Protein AF-A0A0D2NF39-F1 (afdb_monomer_lite)

Radius of gyration: 40.4 Å; chains: 1; bounding box: 81×33×110 Å

Structure (mmCIF, N/CA/C/O backbone):
data_AF-A0A0D2NF39-F1
#
_entry.id   AF-A0A0D2NF39-F1
#
loop_
_atom_site.group_PDB
_atom_site.id
_atom_site.type_symbol
_atom_site.label_atom_id
_atom_site.label_alt_id
_atom_site.label_comp_id
_atom_site.label_asym_id
_atom_site.label_entity_id
_atom_site.label_seq_id
_atom_site.pdbx_PDB_ins_code
_atom_site.Cartn_x
_atom_site.Cartn_y
_atom_site.Cartn_z
_atom_site.occupancy
_atom_sit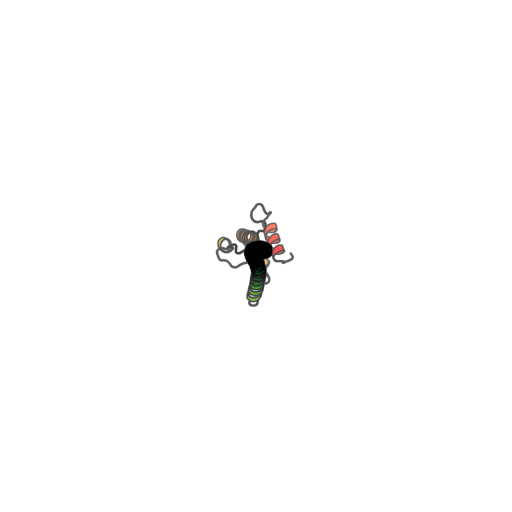e.B_iso_or_equiv
_atom_site.auth_seq_id
_atom_site.auth_comp_id
_atom_site.auth_asym_id
_atom_site.auth_atom_id
_atom_site.pdbx_PDB_model_num
ATOM 1 N N . MET A 1 1 ? -43.625 7.678 72.853 1.00 63.09 1 MET A N 1
ATOM 2 C CA . MET A 1 1 ? -44.503 6.840 72.005 1.00 63.09 1 MET A CA 1
ATOM 3 C C . MET A 1 1 ? -44.938 7.497 70.690 1.00 63.09 1 MET A C 1
ATOM 5 O O . MET A 1 1 ? -44.385 7.116 69.672 1.00 63.09 1 MET A O 1
ATOM 9 N N . ARG A 1 2 ? -45.875 8.466 70.626 1.00 69.75 2 ARG A N 1
ATOM 10 C CA . ARG A 1 2 ? -46.359 8.994 69.317 1.00 69.75 2 ARG A CA 1
ATOM 11 C C . ARG A 1 2 ? -45.278 9.715 68.489 1.00 69.75 2 ARG A C 1
ATOM 13 O O . ARG A 1 2 ? -45.252 9.547 67.277 1.00 69.75 2 ARG A O 1
ATOM 20 N N . ASN A 1 3 ? -44.383 10.458 69.144 1.00 75.44 3 ASN A N 1
ATOM 21 C CA . ASN A 1 3 ? -43.277 11.159 68.477 1.00 75.44 3 ASN A CA 1
ATOM 22 C C . ASN A 1 3 ? -42.174 10.199 67.998 1.00 75.44 3 ASN A C 1
ATOM 24 O O . ASN A 1 3 ? -41.667 10.373 66.899 1.00 75.44 3 ASN A O 1
ATOM 28 N N . GLU A 1 4 ? -41.872 9.146 68.765 1.00 74.62 4 GLU A N 1
ATOM 29 C CA . GLU A 1 4 ? -40.905 8.100 68.374 1.00 74.62 4 GLU A CA 1
ATOM 30 C C . GLU A 1 4 ? -41.401 7.280 67.174 1.00 74.62 4 GLU A C 1
ATOM 32 O O . GLU A 1 4 ? -40.623 6.890 66.311 1.00 74.62 4 GLU A O 1
ATOM 37 N N . LEU A 1 5 ? -42.716 7.047 67.078 1.00 77.25 5 LEU A N 1
ATOM 38 C CA . LEU A 1 5 ? -43.312 6.376 65.919 1.00 77.25 5 LEU A CA 1
ATOM 39 C C . LEU A 1 5 ? -43.286 7.251 64.653 1.00 77.25 5 LEU A C 1
ATOM 41 O O . LEU A 1 5 ? -43.307 6.723 63.542 1.00 77.25 5 LEU A O 1
ATOM 45 N N . GLY A 1 6 ? -43.277 8.578 64.828 1.00 82.00 6 GLY A N 1
ATOM 46 C CA . GLY A 1 6 ? -43.102 9.554 63.753 1.00 82.00 6 GLY A CA 1
ATOM 47 C C . GLY A 1 6 ? -41.663 9.573 63.247 1.00 82.00 6 GLY A C 1
ATOM 48 O O . GLY A 1 6 ? -41.444 9.330 62.065 1.00 82.00 6 GLY A O 1
ATOM 49 N N . SER A 1 7 ? -40.689 9.728 64.151 1.00 81.19 7 SER A N 1
ATOM 50 C CA . SER A 1 7 ? -39.265 9.734 63.787 1.00 81.19 7 SER A CA 1
ATOM 51 C C . SER A 1 7 ? -38.822 8.421 63.141 1.00 81.19 7 SER A C 1
ATOM 53 O O . SER A 1 7 ? -38.102 8.440 62.151 1.00 81.19 7 SER A O 1
ATOM 55 N N . PHE A 1 8 ? -39.322 7.279 63.626 1.00 84.88 8 PHE A N 1
ATOM 56 C CA . PHE A 1 8 ? -39.038 5.979 63.014 1.00 84.88 8 PHE A CA 1
ATOM 57 C C . PHE A 1 8 ? -39.595 5.864 61.586 1.00 84.88 8 PHE A C 1
ATOM 59 O O . PHE A 1 8 ? -38.966 5.269 60.713 1.00 84.88 8 PHE A O 1
ATOM 66 N N . LYS A 1 9 ? -40.776 6.435 61.315 1.00 83.81 9 LYS A N 1
ATOM 67 C CA . LYS A 1 9 ? -41.317 6.485 59.950 1.00 83.81 9 LYS A CA 1
ATOM 68 C C . LYS A 1 9 ? -40.456 7.358 59.047 1.00 83.81 9 LYS A C 1
ATOM 70 O O . LYS A 1 9 ? -40.181 6.929 57.930 1.00 83.81 9 LYS A O 1
ATOM 75 N N . ASP A 1 10 ? -40.034 8.522 59.522 1.00 88.56 10 ASP A N 1
ATOM 76 C CA . ASP A 1 10 ? -39.208 9.445 58.742 1.00 88.56 10 ASP A CA 1
ATOM 77 C C . ASP A 1 10 ? -37.834 8.830 58.424 1.00 88.56 10 ASP A C 1
ATOM 79 O O . ASP A 1 10 ? -37.407 8.851 57.270 1.00 88.56 10 ASP A O 1
ATOM 83 N N . GLU A 1 11 ? -37.201 8.153 59.389 1.00 86.31 11 GLU A N 1
ATOM 84 C CA . GLU A 1 11 ? -35.973 7.373 59.162 1.00 86.31 11 GLU A CA 1
ATOM 85 C C . GLU A 1 11 ? -36.181 6.252 58.135 1.00 86.31 11 GLU A C 1
ATOM 87 O O . GLU A 1 11 ? -35.355 6.052 57.244 1.00 86.31 11 GLU A O 1
ATOM 92 N N . MET A 1 12 ? -37.309 5.539 58.201 1.00 87.50 12 MET A N 1
ATOM 93 C CA . MET A 1 12 ? -37.609 4.460 57.257 1.00 87.50 12 MET A CA 1
ATOM 94 C C . MET A 1 12 ? -37.881 4.980 55.833 1.00 87.50 12 MET A C 1
ATOM 96 O O . MET A 1 12 ? -37.670 4.254 54.857 1.00 87.50 12 MET A O 1
ATOM 100 N N . TRP A 1 13 ? -38.359 6.221 55.700 1.00 89.81 13 TRP A N 1
ATOM 101 C CA . TRP A 1 13 ? -38.502 6.906 54.414 1.00 89.81 13 TRP A CA 1
ATOM 102 C C . TRP A 1 13 ? -37.159 7.395 53.878 1.00 89.81 13 TRP A C 1
ATOM 104 O O . TRP A 1 13 ? -36.868 7.114 52.717 1.00 89.81 13 TRP A O 1
ATOM 114 N N . SER A 1 14 ? -36.321 8.015 54.716 1.00 88.56 14 SER A N 1
ATOM 115 C CA . SER A 1 14 ? -34.949 8.396 54.345 1.00 88.56 14 SER A CA 1
ATOM 116 C C . SER A 1 14 ? -34.168 7.186 53.845 1.00 88.56 14 SER A C 1
ATOM 118 O O . SER A 1 14 ? -33.628 7.207 52.748 1.00 88.56 14 SER A O 1
ATOM 120 N N . PHE A 1 15 ? -34.214 6.075 54.585 1.00 90.06 15 PHE A N 1
ATOM 121 C CA . PHE A 1 15 ? -33.517 4.851 54.204 1.00 90.06 15 PHE A CA 1
ATOM 122 C C . PHE A 1 15 ? -33.987 4.291 52.853 1.00 90.06 15 PHE A C 1
ATOM 124 O O . PHE A 1 15 ? -33.198 3.734 52.091 1.00 90.06 15 PHE A O 1
ATOM 131 N N . LYS A 1 16 ? -35.281 4.419 52.533 1.00 88.75 16 LYS A N 1
ATOM 132 C CA . LYS A 1 16 ? -35.810 4.014 51.224 1.00 88.75 16 LYS A CA 1
ATOM 133 C C . LYS A 1 16 ? -35.311 4.906 50.096 1.00 88.75 16 LYS A C 1
ATOM 135 O O . LYS A 1 16 ? -35.057 4.377 49.014 1.00 88.75 16 LYS A O 1
ATOM 140 N N . ASP A 1 17 ? -35.213 6.208 50.337 1.00 91.50 17 ASP A N 1
ATOM 141 C CA . ASP A 1 17 ? -34.694 7.156 49.354 1.00 91.50 17 ASP A CA 1
ATOM 142 C C . ASP A 1 17 ? -33.195 6.932 49.126 1.00 91.50 17 ASP A C 1
ATOM 144 O O . ASP A 1 17 ? -32.772 6.813 47.979 1.00 91.50 17 ASP A O 1
ATOM 148 N N . ASP A 1 18 ? -32.429 6.688 50.191 1.00 89.88 18 ASP A N 1
ATOM 149 C CA . ASP A 1 18 ? -31.009 6.318 50.115 1.00 89.88 18 ASP A CA 1
ATOM 150 C C . ASP A 1 18 ? -30.801 4.988 49.369 1.00 89.88 18 ASP A C 1
ATOM 152 O O . ASP A 1 18 ? -29.905 4.834 48.540 1.00 89.88 18 ASP A O 1
ATOM 156 N N . MET A 1 19 ? -31.672 4.001 49.595 1.00 89.31 19 MET A N 1
ATOM 157 C CA . MET A 1 19 ? -31.662 2.747 48.830 1.00 89.31 19 MET A CA 1
ATOM 158 C C . MET A 1 19 ? -32.009 2.946 47.352 1.00 89.31 19 MET A C 1
ATOM 160 O O . MET A 1 19 ? -31.650 2.111 46.515 1.00 89.31 19 MET A O 1
ATOM 164 N N . ARG A 1 20 ? -32.760 3.998 47.020 1.00 90.69 20 ARG A N 1
ATOM 165 C CA . ARG A 1 20 ? -33.140 4.316 45.645 1.00 90.69 20 ARG A CA 1
ATOM 166 C C . ARG A 1 20 ? -32.011 5.044 44.929 1.00 90.69 20 ARG A C 1
ATOM 168 O O . ARG A 1 20 ? -31.641 4.593 43.849 1.00 90.69 20 ARG A O 1
ATOM 175 N N . SER A 1 21 ? -31.425 6.062 45.557 1.00 89.94 21 SER A N 1
ATOM 176 C CA . SER A 1 21 ? -30.249 6.761 45.030 1.00 89.94 21 SER A CA 1
ATOM 177 C C . SER A 1 21 ? -29.094 5.788 44.808 1.00 89.94 21 SER A C 1
ATOM 179 O O . SER A 1 21 ? -28.554 5.728 43.710 1.00 89.94 21 SER A O 1
ATOM 181 N N . PHE A 1 22 ? -28.831 4.892 45.765 1.00 91.06 22 PHE A N 1
ATOM 182 C CA . PHE A 1 22 ? -27.804 3.863 45.612 1.00 91.06 22 PHE A CA 1
ATOM 183 C C . PHE A 1 22 ? -28.044 2.948 44.400 1.00 91.06 22 PHE A C 1
ATOM 185 O O . PHE A 1 22 ? -27.104 2.558 43.707 1.00 91.06 22 PHE A O 1
ATOM 192 N N . LYS A 1 23 ? -29.300 2.582 44.110 1.00 89.38 23 LYS A N 1
ATOM 193 C CA . LYS A 1 23 ? -29.620 1.772 42.921 1.00 89.38 23 LYS A CA 1
ATOM 194 C C . LYS A 1 23 ? -29.401 2.539 41.627 1.00 89.38 23 LYS A C 1
ATOM 196 O O . LYS A 1 23 ? -28.951 1.927 40.657 1.00 89.38 23 LYS A O 1
ATOM 201 N N . ASP A 1 24 ? -29.745 3.819 41.610 1.00 92.00 24 ASP A N 1
ATOM 202 C CA . ASP A 1 24 ? -29.563 4.674 40.442 1.00 92.00 24 ASP A CA 1
ATOM 203 C C . ASP A 1 24 ? -28.066 4.907 40.180 1.00 92.00 24 ASP A C 1
ATOM 205 O O . ASP A 1 24 ? -27.611 4.687 39.056 1.00 92.00 24 ASP A O 1
ATOM 209 N N . ASP A 1 25 ? -27.272 5.160 41.223 1.00 90.31 25 ASP A N 1
ATOM 210 C CA . ASP A 1 25 ? -25.809 5.257 41.142 1.00 90.31 25 ASP A CA 1
ATOM 211 C C . ASP A 1 25 ? -25.188 3.954 40.624 1.00 90.31 25 ASP A C 1
ATOM 213 O O . ASP A 1 25 ? -24.359 3.947 39.712 1.00 90.31 25 ASP A O 1
ATOM 217 N N . MET A 1 26 ? -25.642 2.808 41.141 1.00 88.50 26 MET A N 1
ATOM 218 C CA . MET A 1 26 ? -25.151 1.502 40.701 1.00 88.50 26 MET A CA 1
ATOM 219 C C . MET A 1 26 ? -25.553 1.177 39.255 1.00 88.50 26 MET A C 1
ATOM 221 O O . MET A 1 26 ? -24.909 0.352 38.599 1.00 88.50 26 MET A O 1
ATOM 225 N N . ARG A 1 27 ? -26.625 1.794 38.746 1.00 90.81 27 ARG A N 1
ATOM 226 C CA . ARG A 1 27 ? -27.036 1.687 37.344 1.00 90.81 27 ARG A CA 1
ATOM 227 C C . ARG A 1 27 ? -26.162 2.571 36.458 1.00 90.81 27 ARG A C 1
ATOM 229 O O . ARG A 1 27 ? -25.630 2.049 35.483 1.00 90.81 27 ARG A O 1
ATOM 236 N N . SER A 1 28 ? -25.927 3.822 36.857 1.00 90.38 28 SER A N 1
ATOM 237 C CA . SER A 1 28 ? -25.003 4.739 36.174 1.00 90.38 28 SER A CA 1
ATOM 238 C C . SER A 1 28 ? -23.611 4.125 36.044 1.00 90.38 28 SER A C 1
ATOM 240 O O . SER A 1 28 ? -23.064 4.038 34.949 1.00 90.38 28 SER A O 1
ATOM 242 N N . PHE A 1 29 ? -23.089 3.559 37.135 1.00 91.00 29 PHE A N 1
ATOM 243 C CA . PHE A 1 29 ? -21.791 2.887 37.135 1.00 91.00 29 PHE A CA 1
ATOM 244 C C . PHE A 1 29 ? -21.726 1.708 36.148 1.00 91.00 29 PHE A C 1
ATOM 246 O O . PHE A 1 29 ? -20.717 1.495 35.476 1.00 91.00 29 PHE A O 1
ATOM 253 N N . LYS A 1 30 ? -22.804 0.922 36.024 1.00 89.12 30 LYS A N 1
ATOM 254 C CA . LYS A 1 30 ? -22.858 -0.179 35.046 1.00 89.12 30 LYS A CA 1
ATOM 255 C C . LYS A 1 30 ? -22.866 0.323 33.610 1.00 89.12 30 LYS A C 1
ATOM 257 O O . LYS A 1 30 ? -22.277 -0.337 32.752 1.00 89.12 30 LYS A O 1
ATOM 262 N N . ASP A 1 31 ? -23.551 1.429 33.349 1.00 91.62 31 ASP A N 1
ATOM 263 C CA . ASP A 1 31 ? -23.616 2.012 32.015 1.00 91.62 31 ASP A CA 1
ATOM 264 C C . ASP A 1 31 ? -22.265 2.636 31.627 1.00 91.62 31 ASP A C 1
ATOM 266 O O . ASP A 1 31 ? -21.772 2.365 30.532 1.00 91.62 31 ASP A O 1
ATOM 270 N N . GLU A 1 32 ? -21.577 3.310 32.554 1.00 89.19 32 GLU A N 1
ATOM 271 C CA . GLU A 1 32 ? -20.192 3.771 32.365 1.00 89.19 32 GLU A CA 1
ATOM 272 C C . GLU A 1 32 ? -19.224 2.610 32.100 1.00 89.19 32 GLU A C 1
ATOM 274 O O . GLU A 1 32 ? -18.449 2.644 31.143 1.00 89.19 32 GLU A O 1
ATOM 279 N N . MET A 1 33 ? -19.304 1.524 32.882 1.00 84.69 33 MET A N 1
ATOM 280 C CA . MET A 1 33 ? -18.484 0.332 32.632 1.00 84.69 33 MET A CA 1
ATOM 281 C C . MET A 1 33 ? -18.772 -0.317 31.272 1.00 84.69 33 MET A C 1
ATOM 283 O O . MET A 1 33 ? -17.884 -0.963 30.708 1.00 84.69 33 MET A O 1
ATOM 287 N N . ARG A 1 34 ? -20.002 -0.203 30.751 1.00 89.62 34 ARG A N 1
ATOM 288 C CA . ARG A 1 34 ? -20.345 -0.695 29.410 1.00 89.62 34 ARG A CA 1
ATOM 289 C C . ARG A 1 34 ? -19.693 0.180 28.341 1.00 89.62 34 ARG A C 1
ATOM 291 O O . ARG A 1 34 ? -18.995 -0.374 27.496 1.00 89.62 34 ARG A O 1
ATOM 298 N N . SER A 1 35 ? -19.832 1.502 28.448 1.00 88.62 35 SER A N 1
ATOM 299 C CA . SER A 1 35 ? -19.191 2.466 27.539 1.00 88.62 35 SER A CA 1
ATOM 300 C C . SER A 1 35 ? -17.677 2.258 27.483 1.00 88.62 35 SER A C 1
ATOM 302 O O . SER A 1 35 ? -17.096 2.126 26.410 1.00 88.62 35 SER A O 1
ATOM 304 N N . PHE A 1 36 ? -17.037 2.096 28.644 1.00 89.12 36 PHE A N 1
ATOM 305 C CA . PHE A 1 36 ? -15.597 1.855 28.722 1.00 89.12 36 PHE A CA 1
ATOM 306 C C . PHE A 1 36 ? -15.163 0.559 28.015 1.00 89.12 36 PHE A C 1
ATOM 308 O O . PHE A 1 36 ? -14.110 0.503 27.380 1.00 89.12 36 PHE A O 1
ATOM 315 N N . LYS A 1 37 ? -15.970 -0.509 28.098 1.00 86.50 37 LYS A N 1
ATOM 316 C CA . LYS A 1 37 ? -15.689 -1.759 27.372 1.00 86.50 37 LYS A CA 1
ATOM 317 C C . LYS A 1 37 ? -15.822 -1.596 25.861 1.00 86.50 37 LYS A C 1
ATOM 319 O O . LYS A 1 37 ? -15.053 -2.222 25.135 1.00 86.50 37 LYS A O 1
ATOM 324 N N . GLU A 1 38 ? -16.789 -0.809 25.404 1.00 90.00 38 GLU A N 1
ATOM 325 C CA . GLU A 1 38 ? -16.996 -0.529 23.981 1.00 90.00 38 GLU A CA 1
ATOM 326 C C . GLU A 1 38 ? -15.821 0.272 23.407 1.00 90.00 38 GLU A C 1
ATOM 328 O O . GLU A 1 38 ? -15.254 -0.128 22.389 1.00 90.00 38 GLU A O 1
ATOM 333 N N . GLU A 1 39 ? -15.362 1.308 24.114 1.00 86.56 39 GLU A N 1
ATOM 334 C CA . GLU A 1 39 ? -14.176 2.090 23.736 1.00 86.56 39 GLU A CA 1
ATOM 335 C C . GLU A 1 39 ? -12.908 1.227 23.665 1.00 86.56 39 GLU A C 1
ATOM 337 O O . GLU A 1 39 ? -12.171 1.271 22.678 1.00 86.56 39 GLU A O 1
ATOM 342 N N . LEU A 1 40 ? -12.681 0.365 24.662 1.00 83.81 40 LEU A N 1
ATOM 343 C CA . LEU A 1 40 ? -11.573 -0.599 24.647 1.00 83.81 40 LEU A CA 1
ATOM 344 C C . LEU A 1 40 ? -11.663 -1.593 23.482 1.00 83.81 40 LEU A C 1
ATOM 346 O O . LEU A 1 40 ? -10.632 -2.036 22.969 1.00 83.81 40 LEU A O 1
ATOM 350 N N . GLY A 1 41 ? -12.879 -1.981 23.094 1.00 86.19 41 GLY A N 1
ATOM 351 C CA . GLY A 1 41 ? -13.124 -2.824 21.927 1.00 86.19 41 GLY A CA 1
ATOM 352 C C . GLY A 1 41 ? -12.724 -2.118 20.634 1.00 86.19 41 GLY A C 1
ATOM 353 O O . GLY A 1 41 ? -11.959 -2.678 19.851 1.00 86.19 41 GLY A O 1
ATOM 354 N N . SER A 1 42 ? -13.170 -0.872 20.463 1.00 85.38 42 SER A N 1
ATOM 355 C CA . SER A 1 42 ? -12.820 -0.036 19.309 1.00 85.38 42 SER A CA 1
ATOM 356 C C . SER A 1 42 ? -11.309 0.167 19.195 1.00 85.38 42 SER A C 1
ATOM 358 O O . SER A 1 42 ? -10.738 -0.076 18.135 1.00 85.38 42 SER A O 1
ATOM 360 N N . PHE A 1 43 ? -10.642 0.514 20.300 1.00 84.38 43 PHE A N 1
ATOM 361 C CA . PHE A 1 43 ? -9.190 0.709 20.329 1.00 84.38 43 PHE A CA 1
ATOM 362 C C . PHE A 1 43 ? -8.417 -0.557 19.927 1.00 84.38 43 PHE A C 1
ATOM 364 O O . PHE A 1 43 ? -7.427 -0.496 19.199 1.00 84.38 43 PHE A O 1
ATOM 371 N N . LYS A 1 44 ? -8.874 -1.737 20.369 1.00 83.12 44 LYS A N 1
ATOM 372 C CA . LYS A 1 44 ? -8.254 -3.011 19.977 1.00 83.12 44 LYS A CA 1
ATOM 373 C C . LYS A 1 44 ? -8.398 -3.303 18.489 1.00 83.12 44 LYS A C 1
ATOM 375 O O . LYS A 1 44 ? -7.449 -3.816 17.898 1.00 83.12 44 LYS A O 1
ATOM 380 N N . GLU A 1 45 ? -9.561 -3.031 17.905 1.00 86.06 45 GLU A N 1
ATOM 381 C CA . GLU A 1 45 ? -9.778 -3.243 16.471 1.00 86.06 45 GLU A CA 1
ATOM 382 C C . GLU A 1 45 ? -8.959 -2.261 15.628 1.00 86.06 45 GLU A C 1
ATOM 384 O O . GLU A 1 45 ? -8.337 -2.678 14.652 1.00 86.06 45 GLU A O 1
ATOM 389 N N . GLU A 1 46 ? -8.856 -1.000 16.050 1.00 83.50 46 GLU A N 1
ATOM 390 C CA . GLU A 1 46 ? -8.004 0.003 15.401 1.00 83.50 46 GLU A CA 1
ATOM 391 C C . GLU A 1 46 ? -6.530 -0.426 15.406 1.00 83.50 46 GLU A C 1
ATOM 393 O O . GLU A 1 46 ? -5.921 -0.576 14.345 1.00 83.50 46 GLU A O 1
ATOM 398 N N . MET A 1 47 ? -5.986 -0.778 16.578 1.00 80.56 47 MET A N 1
ATOM 399 C CA . MET A 1 47 ? -4.615 -1.292 16.691 1.00 80.56 47 MET A CA 1
ATOM 400 C C . MET A 1 47 ? -4.382 -2.558 15.856 1.00 80.56 47 MET A C 1
ATOM 402 O O . MET A 1 47 ? -3.290 -2.774 15.325 1.00 80.56 47 MET A O 1
ATOM 406 N N . ARG A 1 48 ? -5.390 -3.431 15.744 1.00 85.50 48 ARG A N 1
ATOM 407 C CA . ARG A 1 48 ? -5.301 -4.649 14.932 1.00 85.50 48 ARG A CA 1
ATOM 408 C C . ARG A 1 48 ? -5.278 -4.328 13.440 1.00 85.50 48 ARG A C 1
ATOM 410 O O . ARG A 1 48 ? -4.529 -4.982 12.713 1.00 85.50 48 ARG A O 1
ATOM 417 N N . GLY A 1 49 ? -6.070 -3.350 13.005 1.00 87.62 49 GLY A N 1
ATOM 418 C CA . GLY A 1 49 ? -6.081 -2.843 11.637 1.00 87.62 49 GLY A CA 1
ATOM 419 C C . GLY A 1 49 ? -4.728 -2.259 11.241 1.00 87.62 49 GLY A C 1
ATOM 420 O O . GLY A 1 49 ? -4.144 -2.700 10.252 1.00 87.62 49 GLY A O 1
ATOM 421 N N . GLU A 1 50 ? -4.185 -1.356 12.060 1.00 84.94 50 GLU A N 1
ATOM 422 C CA . GLU A 1 50 ? -2.881 -0.722 11.820 1.00 84.94 50 GLU A CA 1
ATOM 423 C C . GLU A 1 50 ? -1.720 -1.725 11.840 1.00 84.94 50 GLU A C 1
ATOM 425 O O . GLU A 1 50 ? -0.841 -1.708 10.977 1.00 84.94 50 GLU A O 1
ATOM 430 N N . LEU A 1 51 ? -1.710 -2.658 12.798 1.00 84.12 51 LEU A N 1
ATOM 431 C CA . LEU A 1 51 ? -0.679 -3.696 12.838 1.00 84.12 51 LEU A CA 1
ATOM 432 C C . LEU A 1 51 ? -0.806 -4.668 11.652 1.00 84.12 51 LEU A C 1
ATOM 434 O O . LEU A 1 51 ? 0.191 -5.246 11.213 1.00 84.12 51 LEU A O 1
ATOM 438 N N . GLY A 1 52 ? -2.027 -4.871 11.151 1.00 86.19 52 GLY A N 1
ATOM 439 C CA . GLY A 1 52 ? -2.307 -5.645 9.948 1.00 86.19 52 GLY A CA 1
ATOM 440 C C . GLY A 1 52 ? -1.705 -4.997 8.705 1.00 86.19 52 GLY A C 1
ATOM 441 O O . GLY A 1 52 ? -0.904 -5.641 8.027 1.00 86.19 52 GLY A O 1
ATOM 442 N N . SER A 1 53 ? -2.016 -3.720 8.460 1.00 83.44 53 SER A N 1
ATOM 443 C CA . SER A 1 53 ? -1.480 -2.981 7.310 1.00 83.44 53 SER A CA 1
ATOM 444 C C . SER A 1 53 ? 0.044 -2.893 7.357 1.00 83.44 53 SER A C 1
ATOM 446 O O . SER A 1 53 ? 0.701 -3.200 6.368 1.00 83.44 53 SER A O 1
ATOM 448 N N . PHE A 1 54 ? 0.628 -2.623 8.527 1.00 86.06 54 PHE A N 1
ATOM 449 C CA . PHE A 1 54 ? 2.081 -2.590 8.691 1.00 86.06 54 PHE A CA 1
ATOM 450 C C . PHE A 1 54 ? 2.752 -3.934 8.363 1.00 86.06 54 PHE A C 1
ATOM 452 O O . PHE A 1 54 ? 3.807 -3.985 7.725 1.00 86.06 54 PHE A O 1
ATOM 459 N N . LYS A 1 55 ? 2.147 -5.057 8.776 1.00 86.19 55 LYS A N 1
ATOM 460 C CA . LYS A 1 55 ? 2.648 -6.393 8.418 1.00 86.19 55 LYS A CA 1
ATOM 461 C C . LYS A 1 55 ? 2.556 -6.655 6.918 1.00 86.19 55 LYS A C 1
ATOM 463 O O . LYS A 1 55 ? 3.457 -7.298 6.373 1.00 86.19 55 LYS A O 1
ATOM 468 N N . ASP A 1 56 ? 1.485 -6.208 6.273 1.00 87.00 56 ASP A N 1
ATOM 469 C CA . ASP A 1 56 ? 1.300 -6.366 4.833 1.00 87.00 56 ASP A CA 1
ATOM 470 C C . ASP A 1 56 ? 2.279 -5.487 4.038 1.00 87.00 56 ASP A C 1
ATOM 472 O O . ASP A 1 56 ? 2.872 -5.977 3.074 1.00 87.00 56 ASP A O 1
ATOM 476 N N . ASP A 1 57 ? 2.570 -4.271 4.502 1.00 87.88 57 ASP A N 1
ATOM 477 C CA . ASP A 1 57 ? 3.594 -3.392 3.925 1.00 87.88 57 ASP A CA 1
ATOM 478 C C . ASP A 1 57 ? 4.989 -4.021 4.011 1.00 87.88 57 ASP A C 1
ATOM 480 O O . ASP A 1 57 ? 5.697 -4.128 3.005 1.00 87.88 57 ASP A O 1
ATOM 484 N N . ILE A 1 58 ? 5.371 -4.531 5.189 1.00 82.31 58 ILE A N 1
ATOM 485 C CA . ILE A 1 58 ? 6.637 -5.261 5.357 1.00 82.31 58 ILE A CA 1
ATOM 486 C C . ILE A 1 58 ? 6.683 -6.478 4.431 1.00 82.31 58 ILE A C 1
ATOM 488 O O . ILE A 1 58 ? 7.704 -6.721 3.783 1.00 82.31 58 ILE A O 1
ATOM 492 N N . ARG A 1 59 ? 5.593 -7.251 4.344 1.00 84.38 59 ARG A N 1
ATOM 493 C CA . ARG A 1 59 ? 5.530 -8.422 3.459 1.00 84.38 59 ARG A CA 1
ATOM 494 C C . ARG A 1 59 ? 5.730 -8.014 2.002 1.00 84.38 59 ARG A C 1
ATOM 496 O O . ARG A 1 59 ? 6.504 -8.668 1.310 1.00 84.38 59 ARG A O 1
ATOM 503 N N . SER A 1 60 ? 5.075 -6.944 1.559 1.00 79.62 60 SER A N 1
ATOM 504 C CA . SER A 1 60 ? 5.187 -6.415 0.199 1.00 79.62 60 SER A CA 1
ATOM 505 C C . SER A 1 60 ? 6.626 -6.005 -0.126 1.00 79.62 60 SER A C 1
ATOM 507 O O . SER A 1 60 ? 7.182 -6.448 -1.133 1.00 79.62 60 SER A O 1
ATOM 509 N N . ILE A 1 61 ? 7.282 -5.261 0.771 1.00 80.56 61 ILE A N 1
ATOM 510 C CA . ILE A 1 61 ? 8.678 -4.827 0.607 1.00 80.56 61 ILE A CA 1
ATOM 511 C C . ILE A 1 61 ? 9.626 -6.030 0.541 1.00 80.56 61 ILE A C 1
ATOM 513 O O . ILE A 1 61 ? 10.470 -6.111 -0.354 1.00 80.56 61 ILE A O 1
ATOM 517 N N . LEU A 1 62 ? 9.480 -6.991 1.458 1.00 78.94 62 LEU A N 1
ATOM 518 C CA . LEU A 1 62 ? 10.315 -8.193 1.476 1.00 78.94 62 LEU A CA 1
ATOM 519 C C . LEU A 1 62 ? 10.095 -9.051 0.229 1.00 78.94 62 LEU A C 1
ATOM 521 O O . LEU A 1 62 ? 11.055 -9.571 -0.335 1.00 78.94 62 LEU A O 1
ATOM 525 N N . GLN A 1 63 ? 8.852 -9.183 -0.231 1.00 74.44 63 GLN A N 1
ATOM 526 C CA . GLN A 1 63 ? 8.525 -9.950 -1.427 1.00 74.44 63 GLN A CA 1
ATOM 527 C C . GLN A 1 63 ? 9.068 -9.277 -2.691 1.00 74.44 63 GLN A C 1
ATOM 529 O O . GLN A 1 63 ? 9.685 -9.954 -3.511 1.00 74.44 63 GLN A O 1
ATOM 534 N N . ALA A 1 64 ? 8.916 -7.959 -2.831 1.00 69.44 64 ALA A N 1
ATOM 535 C CA . ALA A 1 64 ? 9.493 -7.195 -3.935 1.00 69.44 64 ALA A CA 1
ATOM 536 C C . ALA A 1 64 ? 11.029 -7.287 -3.944 1.00 69.44 64 ALA A C 1
ATOM 538 O O . ALA A 1 64 ? 11.634 -7.563 -4.984 1.00 69.44 64 ALA A O 1
ATOM 539 N N . GLY A 1 65 ? 11.660 -7.150 -2.774 1.00 71.88 65 GLY A N 1
ATOM 540 C CA . GLY A 1 65 ? 13.107 -7.291 -2.613 1.00 71.88 65 GLY A CA 1
ATOM 541 C C . GLY A 1 65 ? 13.607 -8.691 -2.972 1.00 71.88 65 GLY A C 1
ATOM 542 O O . GLY A 1 65 ? 14.564 -8.834 -3.731 1.00 71.88 65 GLY A O 1
ATOM 543 N N . LEU A 1 66 ? 12.929 -9.739 -2.495 1.00 66.12 66 LEU A N 1
ATOM 544 C CA . LEU A 1 66 ? 13.287 -11.128 -2.793 1.00 66.12 66 LEU A CA 1
ATOM 545 C C . LEU A 1 66 ? 13.047 -11.495 -4.257 1.00 66.12 66 LEU A C 1
ATOM 547 O O . LEU A 1 66 ? 13.850 -12.229 -4.821 1.00 66.12 66 LEU A O 1
ATOM 551 N N . LEU A 1 67 ? 11.984 -10.999 -4.895 1.00 64.44 67 LEU A N 1
ATOM 552 C CA . LEU A 1 67 ? 11.746 -11.224 -6.324 1.00 64.44 67 LEU A CA 1
ATOM 553 C C . LEU A 1 67 ? 12.831 -10.562 -7.180 1.00 64.44 67 LEU A C 1
ATOM 555 O O . LEU A 1 67 ? 13.338 -11.203 -8.101 1.00 64.44 67 LEU A O 1
ATOM 559 N N . SER A 1 68 ? 13.238 -9.340 -6.829 1.00 67.25 68 SER A N 1
ATOM 560 C CA . SER A 1 68 ? 14.354 -8.636 -7.471 1.00 67.25 68 SER A CA 1
ATOM 561 C C . SER A 1 68 ? 15.674 -9.408 -7.322 1.00 67.25 68 SER A C 1
ATOM 563 O O . SER A 1 68 ? 16.337 -9.726 -8.311 1.00 67.25 68 SER A O 1
ATOM 565 N N . GLN A 1 69 ? 16.000 -9.845 -6.102 1.00 65.19 69 GLN A N 1
ATOM 566 C CA . GLN A 1 69 ? 17.192 -10.655 -5.824 1.00 65.19 69 GLN A CA 1
ATOM 567 C C . GLN A 1 69 ? 17.147 -12.027 -6.518 1.00 65.19 69 GLN A C 1
ATOM 569 O O . GLN A 1 69 ? 18.147 -12.496 -7.058 1.00 65.19 69 GLN A O 1
ATOM 574 N N . ARG A 1 70 ? 15.981 -12.682 -6.565 1.00 55.09 70 ARG A N 1
ATOM 575 C CA . ARG A 1 70 ? 15.818 -13.992 -7.213 1.00 55.09 70 ARG A CA 1
ATOM 576 C C . ARG A 1 70 ? 15.938 -13.893 -8.731 1.00 55.09 70 ARG A C 1
ATOM 578 O O . ARG A 1 70 ? 16.470 -14.816 -9.344 1.00 55.09 70 ARG A O 1
ATOM 585 N N . ALA A 1 71 ? 15.474 -12.800 -9.334 1.00 54.72 71 ALA A N 1
ATOM 586 C CA . ALA A 1 71 ? 15.689 -12.515 -10.750 1.00 54.72 71 ALA A CA 1
ATOM 587 C C . ALA A 1 71 ? 17.178 -12.278 -11.047 1.00 54.72 71 ALA A C 1
ATOM 589 O O . ALA A 1 71 ? 17.719 -12.886 -11.969 1.00 54.72 71 ALA A O 1
ATOM 590 N N . TYR A 1 72 ? 17.855 -11.488 -10.208 1.00 54.88 72 TYR A N 1
ATOM 591 C CA . TYR A 1 72 ? 19.291 -11.233 -10.319 1.00 54.88 72 TYR A CA 1
ATOM 592 C C . TYR A 1 72 ? 20.122 -12.526 -10.243 1.00 54.88 72 TYR A C 1
ATOM 594 O O . TYR A 1 72 ? 20.928 -12.811 -11.129 1.00 54.88 72 TYR A O 1
ATOM 602 N N . VAL A 1 73 ? 19.866 -13.372 -9.239 1.00 56.59 73 VAL A N 1
ATOM 603 C CA . VAL A 1 73 ? 20.574 -14.651 -9.065 1.00 56.59 73 VAL A CA 1
ATOM 604 C C . VAL A 1 73 ? 20.237 -15.651 -10.176 1.00 56.59 73 VAL A C 1
ATOM 606 O O . VAL A 1 73 ? 21.127 -16.351 -10.653 1.00 56.59 73 VAL A O 1
ATOM 609 N N . ARG A 1 74 ? 18.981 -15.717 -10.638 1.00 44.12 74 ARG A N 1
ATOM 610 C CA . ARG A 1 74 ? 18.601 -16.585 -11.766 1.00 44.12 74 ARG A CA 1
ATOM 611 C C . ARG A 1 74 ? 19.370 -16.220 -13.038 1.00 44.12 74 ARG A C 1
ATOM 613 O O . ARG A 1 74 ? 19.847 -17.124 -13.720 1.00 44.12 74 ARG A O 1
ATOM 620 N N . ASN A 1 75 ? 19.518 -14.931 -13.330 1.00 49.28 75 ASN A N 1
ATOM 621 C CA . ASN A 1 75 ? 20.265 -14.474 -14.500 1.00 49.28 75 ASN A CA 1
ATOM 622 C C . ASN A 1 75 ? 21.768 -14.757 -14.366 1.00 49.28 75 ASN A C 1
ATOM 624 O O . ASN A 1 75 ? 22.377 -15.236 -15.315 1.00 49.28 75 ASN A O 1
ATOM 628 N N . LEU A 1 76 ? 22.350 -14.585 -13.174 1.00 49.34 76 LEU A N 1
ATOM 629 C CA . LEU A 1 76 ? 23.738 -14.986 -12.906 1.00 49.34 76 LEU A CA 1
ATOM 630 C C . LEU A 1 76 ? 23.989 -16.483 -13.158 1.00 49.34 76 LEU A C 1
ATOM 632 O O . LEU A 1 76 ? 25.033 -16.854 -13.690 1.00 49.34 76 LEU A O 1
ATOM 636 N N . VAL A 1 77 ? 23.044 -17.353 -12.788 1.00 38.94 77 VAL A N 1
ATOM 637 C CA . VAL A 1 77 ? 23.189 -18.810 -12.960 1.00 38.94 77 VAL A CA 1
ATOM 638 C C . VAL A 1 77 ? 23.074 -19.232 -14.430 1.00 38.94 77 VAL A C 1
ATOM 640 O O . VAL A 1 77 ? 23.773 -20.156 -14.842 1.00 38.94 77 VAL A O 1
ATOM 643 N N . ALA A 1 78 ? 22.266 -18.539 -15.239 1.00 38.81 78 ALA A N 1
ATOM 644 C CA . ALA A 1 78 ? 22.156 -18.812 -16.675 1.00 38.81 78 ALA A CA 1
ATOM 645 C C . ALA A 1 78 ? 23.466 -18.535 -17.447 1.00 38.81 78 ALA A C 1
ATOM 647 O O . ALA A 1 78 ? 23.685 -19.122 -18.502 1.00 38.81 78 ALA A O 1
ATOM 648 N N . CYS A 1 79 ? 24.368 -17.711 -16.902 1.00 40.31 79 CYS A N 1
ATOM 649 C CA . CYS A 1 79 ? 25.619 -17.308 -17.551 1.00 40.31 79 CYS A CA 1
ATOM 650 C C . CYS A 1 79 ? 26.847 -18.174 -17.207 1.00 40.31 79 CYS A C 1
ATOM 652 O O . CYS A 1 79 ? 27.949 -17.847 -17.636 1.00 40.31 79 CYS A O 1
ATOM 654 N N . ARG A 1 80 ? 26.717 -19.284 -16.461 1.00 39.94 80 ARG A N 1
ATOM 655 C CA . ARG A 1 80 ? 27.865 -20.177 -16.170 1.00 39.94 80 ARG A CA 1
ATOM 656 C C . ARG A 1 80 ? 28.037 -21.326 -17.181 1.00 39.94 80 ARG A C 1
ATOM 658 O O . ARG A 1 80 ? 28.705 -22.308 -16.875 1.00 39.94 80 ARG A O 1
ATOM 665 N N . PHE A 1 81 ? 27.447 -21.218 -18.371 1.00 36.28 81 PHE A N 1
ATOM 666 C CA . PHE A 1 81 ? 27.615 -22.181 -19.467 1.00 36.28 81 PHE A CA 1
ATOM 667 C C . PHE A 1 81 ? 27.660 -21.453 -20.824 1.00 36.28 81 PHE A C 1
ATOM 669 O O . PHE A 1 81 ? 26.653 -21.362 -21.519 1.00 36.28 81 PHE A O 1
ATOM 676 N N . GLY A 1 82 ? 28.831 -20.933 -21.202 1.00 39.97 82 GLY A N 1
ATOM 677 C CA . GLY A 1 82 ? 29.120 -20.487 -22.572 1.00 39.97 82 GLY A CA 1
ATOM 678 C C . GLY A 1 82 ? 29.978 -19.224 -22.648 1.00 39.97 82 GLY A C 1
ATOM 679 O O . GLY A 1 82 ? 29.806 -18.317 -21.841 1.00 39.97 82 GLY A O 1
ATOM 680 N N . ASP A 1 83 ? 30.872 -19.170 -23.636 1.00 50.84 83 ASP A N 1
ATOM 681 C CA . ASP A 1 83 ? 31.862 -18.113 -23.921 1.00 50.84 83 ASP A CA 1
ATOM 682 C C . ASP A 1 83 ? 31.240 -16.754 -24.335 1.00 50.84 83 ASP A C 1
ATOM 684 O O . ASP A 1 83 ? 31.571 -16.183 -25.372 1.00 50.84 83 ASP A O 1
ATOM 688 N N . SER A 1 84 ? 30.280 -16.235 -23.569 1.00 53.19 84 SER A N 1
ATOM 689 C CA . SER A 1 84 ? 29.592 -14.967 -23.847 1.00 53.19 84 SER A CA 1
ATOM 690 C C . SER A 1 84 ? 30.224 -13.819 -23.060 1.00 53.19 84 SER A C 1
ATOM 692 O O . SER A 1 84 ? 30.312 -13.879 -21.835 1.00 53.19 84 SER A O 1
ATOM 694 N N . THR A 1 85 ? 30.647 -12.763 -23.760 1.00 60.66 85 THR A N 1
ATOM 695 C CA . THR A 1 85 ? 31.306 -11.584 -23.164 1.00 60.66 85 THR A CA 1
ATOM 696 C C . THR A 1 85 ? 30.305 -10.520 -22.700 1.00 60.66 85 THR A C 1
ATOM 698 O O . THR A 1 85 ? 30.623 -9.742 -21.804 1.00 60.66 85 THR A O 1
ATOM 701 N N . ILE A 1 86 ? 29.099 -10.463 -23.286 1.00 66.56 86 ILE A N 1
ATOM 702 C CA . ILE A 1 86 ? 28.067 -9.491 -22.891 1.00 66.56 86 ILE A CA 1
ATOM 703 C C . ILE A 1 86 ? 27.171 -10.062 -21.794 1.00 66.56 86 ILE A C 1
ATOM 705 O O . ILE A 1 86 ? 26.510 -11.085 -21.979 1.00 66.56 86 ILE A O 1
ATOM 709 N N . PHE A 1 87 ? 27.075 -9.329 -20.684 1.00 65.62 87 PHE A N 1
ATOM 710 C CA . PHE A 1 87 ? 26.070 -9.558 -19.655 1.00 65.62 87 PHE A CA 1
ATOM 711 C C . PHE A 1 87 ? 24.878 -8.619 -19.872 1.00 65.62 87 PHE A C 1
ATOM 713 O O . PHE A 1 87 ? 24.975 -7.414 -19.646 1.00 65.62 87 PHE A O 1
ATOM 720 N N . TRP A 1 88 ? 23.749 -9.168 -20.319 1.00 71.50 88 TRP A N 1
ATOM 721 C CA . TRP A 1 88 ? 22.531 -8.393 -20.549 1.00 71.50 88 TRP A CA 1
ATOM 722 C C . TRP A 1 88 ? 21.812 -8.089 -19.223 1.00 71.50 88 TRP A C 1
ATOM 724 O O . TRP A 1 88 ? 21.438 -9.026 -18.508 1.00 71.50 88 TRP A O 1
ATOM 734 N N . PRO A 1 89 ? 21.565 -6.808 -18.880 1.00 64.75 89 PRO A N 1
ATOM 735 C CA . PRO A 1 89 ? 20.759 -6.451 -17.717 1.00 64.75 89 PRO A CA 1
ATOM 736 C C . PRO A 1 89 ? 19.319 -6.975 -17.851 1.00 64.75 89 PRO A C 1
ATOM 738 O O . PRO A 1 89 ? 18.853 -7.231 -18.966 1.00 64.75 89 PRO A O 1
ATOM 741 N N . PRO A 1 90 ? 18.561 -7.104 -16.750 1.00 62.84 90 PRO A N 1
ATOM 742 C CA . PRO A 1 90 ? 17.139 -7.416 -16.829 1.00 62.84 90 PRO A CA 1
ATOM 743 C C . PRO A 1 90 ? 16.407 -6.330 -17.629 1.00 62.84 90 PRO A C 1
ATOM 745 O O . PRO A 1 90 ? 16.415 -5.163 -17.246 1.00 62.84 90 PRO A O 1
ATOM 748 N N . HIS A 1 91 ? 15.774 -6.704 -18.738 1.00 63.03 91 HIS A N 1
ATOM 749 C CA . HIS A 1 91 ? 14.810 -5.846 -19.428 1.00 63.03 91 HIS A CA 1
ATOM 750 C C . HIS A 1 91 ? 13.423 -6.046 -18.798 1.00 63.03 91 HIS A C 1
ATOM 752 O O . HIS A 1 91 ? 13.130 -7.114 -18.258 1.00 63.03 91 HIS A O 1
ATOM 758 N N . ASN A 1 92 ? 12.551 -5.035 -18.863 1.00 55.88 92 ASN A N 1
ATOM 759 C CA . ASN A 1 92 ? 11.251 -4.980 -18.167 1.00 55.88 92 ASN A CA 1
ATOM 760 C C . ASN A 1 92 ? 10.175 -5.946 -18.727 1.00 55.88 92 ASN A C 1
ATOM 762 O O . ASN A 1 92 ? 9.005 -5.591 -18.836 1.00 55.88 92 ASN A O 1
ATOM 766 N N . GLY A 1 93 ? 10.547 -7.162 -19.139 1.00 54.25 93 GLY A N 1
ATOM 767 C CA . GLY A 1 93 ? 9.631 -8.145 -19.726 1.00 54.25 93 GLY A CA 1
ATOM 768 C C . GLY A 1 93 ? 9.101 -7.764 -21.113 1.00 54.25 93 GLY A C 1
ATOM 769 O O . GLY A 1 93 ? 8.192 -8.420 -21.613 1.00 54.25 93 GLY A O 1
ATOM 770 N N . ALA A 1 94 ? 9.652 -6.719 -21.741 1.00 58.56 94 ALA A N 1
ATOM 771 C CA . ALA A 1 94 ? 9.298 -6.344 -23.102 1.00 58.56 94 ALA A CA 1
ATOM 772 C C . ALA A 1 94 ? 9.641 -7.494 -24.072 1.00 58.56 94 ALA A C 1
ATOM 774 O O . ALA A 1 94 ? 10.752 -8.029 -23.992 1.00 58.56 94 ALA A O 1
ATOM 775 N N . PRO A 1 95 ? 8.723 -7.887 -24.975 1.00 61.06 95 PRO A N 1
ATOM 776 C CA . PRO A 1 95 ? 8.982 -8.939 -25.947 1.00 61.06 95 PRO A CA 1
ATOM 777 C C . PRO A 1 95 ? 9.975 -8.430 -26.996 1.00 61.06 95 PRO A C 1
ATOM 779 O O . PRO A 1 95 ? 9.609 -7.714 -27.927 1.00 61.06 95 PRO A O 1
ATOM 782 N N . ILE A 1 96 ? 11.247 -8.792 -26.832 1.00 65.88 96 ILE A N 1
ATOM 783 C CA . ILE A 1 96 ? 12.313 -8.486 -27.798 1.00 65.88 96 ILE A CA 1
ATOM 784 C C . ILE A 1 96 ? 12.174 -9.383 -29.050 1.00 65.88 96 ILE A C 1
ATOM 786 O O . ILE A 1 96 ? 12.518 -8.980 -30.163 1.00 65.88 96 ILE A O 1
ATOM 790 N N . ASP A 1 97 ? 11.569 -10.563 -28.883 1.00 61.22 97 ASP A N 1
ATOM 791 C CA . ASP A 1 97 ? 11.464 -11.641 -29.877 1.00 61.22 97 ASP A CA 1
ATOM 792 C C . ASP A 1 97 ? 10.864 -11.216 -31.224 1.00 61.22 97 ASP A C 1
ATOM 794 O O . ASP A 1 97 ? 11.306 -11.689 -32.271 1.00 61.22 97 ASP A O 1
ATOM 798 N N . ALA A 1 98 ? 9.879 -10.309 -31.220 1.00 59.22 98 ALA A N 1
ATOM 799 C CA . ALA A 1 98 ? 9.160 -9.907 -32.431 1.00 59.22 98 ALA A CA 1
ATOM 800 C C . ALA A 1 98 ? 10.047 -9.147 -33.428 1.00 59.22 98 ALA A C 1
ATOM 802 O O . ALA A 1 98 ? 9.887 -9.290 -34.637 1.00 59.22 98 ALA A O 1
ATOM 803 N N . ALA A 1 99 ? 10.992 -8.354 -32.927 1.00 62.94 99 ALA A N 1
ATOM 804 C CA . ALA A 1 99 ? 11.893 -7.567 -33.762 1.00 62.94 99 ALA A CA 1
ATOM 805 C C . ALA A 1 99 ? 13.240 -8.262 -34.003 1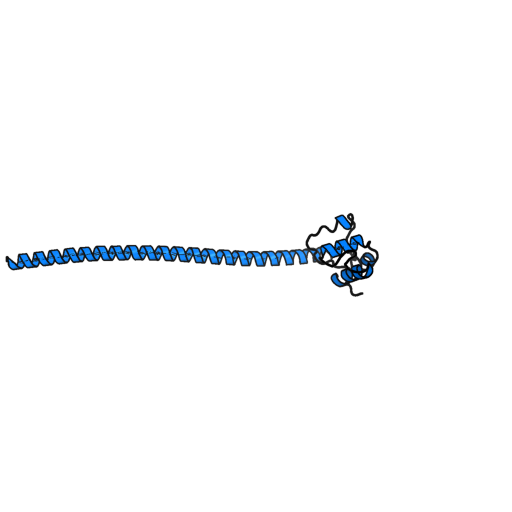.00 62.94 99 ALA A C 1
ATOM 807 O O . ALA A 1 99 ? 13.921 -7.949 -34.974 1.00 62.94 99 ALA A O 1
ATOM 808 N N . LEU A 1 100 ? 13.597 -9.239 -33.163 1.00 67.31 100 LEU A N 1
ATOM 809 C CA . LEU A 1 100 ? 14.701 -10.161 -33.434 1.00 67.31 100 LEU A CA 1
ATOM 810 C C . LEU A 1 100 ? 14.297 -11.326 -34.347 1.00 67.31 100 LEU A C 1
ATOM 812 O O . LEU A 1 100 ? 15.156 -12.116 -34.720 1.00 67.31 100 LEU A O 1
ATOM 816 N N . ALA A 1 101 ? 13.014 -11.458 -34.708 1.00 65.06 101 ALA A N 1
ATOM 817 C CA . ALA A 1 101 ? 12.487 -12.567 -35.507 1.00 65.06 101 ALA A CA 1
ATOM 818 C C . ALA A 1 101 ? 12.885 -13.957 -34.958 1.00 65.06 101 ALA A C 1
ATOM 820 O O . ALA A 1 101 ? 13.152 -14.889 -35.715 1.00 65.06 101 ALA A O 1
ATOM 821 N N . GLY A 1 102 ? 12.953 -14.092 -33.628 1.00 63.69 102 GLY A N 1
ATOM 822 C CA . GLY A 1 102 ? 13.402 -15.317 -32.955 1.00 63.69 102 GLY A CA 1
ATOM 823 C C . GLY A 1 102 ? 14.920 -15.546 -32.945 1.00 63.69 102 GLY A C 1
ATOM 824 O O . GLY A 1 102 ? 15.365 -16.596 -32.481 1.00 63.69 102 GLY A O 1
ATOM 825 N N . ALA A 1 103 ? 15.727 -14.596 -33.427 1.00 66.06 103 ALA A N 1
ATOM 826 C CA . ALA A 1 103 ? 17.176 -14.635 -33.267 1.00 66.06 103 ALA A CA 1
ATOM 827 C C . ALA A 1 103 ? 17.579 -14.389 -31.797 1.00 66.06 103 ALA A C 1
ATOM 829 O O . ALA A 1 103 ? 16.937 -13.592 -31.105 1.00 66.06 103 ALA A O 1
ATOM 830 N N . PRO A 1 104 ? 18.646 -15.045 -31.302 1.00 68.06 104 PRO A N 1
ATOM 831 C CA . PRO A 1 104 ? 19.147 -14.813 -29.952 1.00 68.06 104 PRO A CA 1
ATOM 832 C C . PRO A 1 104 ? 19.718 -13.395 -29.797 1.00 68.06 104 PRO A C 1
ATOM 834 O O . PRO A 1 104 ? 20.195 -12.794 -30.763 1.00 68.06 104 PRO A O 1
ATOM 837 N N . LEU A 1 105 ? 19.712 -12.875 -28.563 1.00 73.88 105 LEU A N 1
ATOM 838 C CA . LEU A 1 105 ? 20.368 -11.604 -28.239 1.00 73.88 105 LEU A CA 1
ATOM 839 C C . LEU A 1 105 ? 21.865 -11.643 -28.612 1.00 73.88 105 LEU A C 1
ATOM 841 O O . LEU A 1 105 ? 22.504 -12.691 -28.464 1.00 73.88 105 LEU A O 1
ATOM 845 N N . PRO A 1 106 ? 22.457 -10.516 -29.052 1.00 77.19 106 PRO A N 1
ATOM 846 C CA . PRO A 1 106 ? 23.875 -10.465 -29.393 1.00 77.19 106 PRO A CA 1
ATOM 847 C C . PRO A 1 106 ? 24.760 -10.872 -28.205 1.00 77.19 106 PRO A C 1
ATOM 849 O O . PRO A 1 106 ? 24.705 -10.265 -27.140 1.00 77.19 106 PRO A O 1
ATOM 852 N N . ALA A 1 107 ? 25.593 -11.899 -28.379 1.00 69.81 107 ALA A N 1
ATOM 853 C CA . ALA A 1 107 ? 26.439 -12.427 -27.298 1.00 69.81 107 ALA A CA 1
ATOM 854 C C . ALA A 1 107 ? 27.779 -11.679 -27.101 1.00 69.81 107 ALA A C 1
ATOM 856 O O . ALA A 1 107 ? 28.421 -11.821 -26.057 1.00 69.81 107 ALA A O 1
ATOM 857 N N . THR A 1 108 ? 28.218 -10.895 -28.093 1.00 76.50 108 THR A N 1
ATOM 858 C CA . THR A 1 108 ? 29.518 -10.197 -28.106 1.00 76.50 108 THR A CA 1
ATOM 859 C C . THR A 1 108 ? 29.380 -8.757 -28.619 1.00 76.50 108 THR A C 1
ATOM 861 O O . THR A 1 108 ? 28.428 -8.461 -29.349 1.00 76.50 108 THR A O 1
ATOM 864 N N . PRO A 1 109 ? 30.313 -7.845 -28.277 1.00 75.69 109 PRO A N 1
ATOM 865 C CA . PRO A 1 109 ? 30.291 -6.467 -28.779 1.00 75.69 109 PRO A CA 1
ATOM 866 C C . PRO A 1 109 ? 30.307 -6.387 -30.307 1.00 75.69 109 PRO A C 1
ATOM 868 O O . PRO A 1 109 ? 29.632 -5.545 -30.896 1.00 75.69 109 PRO A O 1
ATOM 871 N N . ASP A 1 110 ? 31.014 -7.309 -30.958 1.00 77.31 110 ASP A N 1
ATOM 872 C CA . ASP A 1 110 ? 31.048 -7.404 -32.417 1.00 77.31 110 ASP A CA 1
ATOM 873 C C . ASP A 1 110 ? 29.695 -7.832 -32.992 1.00 77.31 110 ASP A C 1
ATOM 875 O O . ASP A 1 110 ? 29.254 -7.273 -33.995 1.00 77.31 110 ASP A O 1
ATOM 879 N N . ASN A 1 111 ? 28.970 -8.732 -32.314 1.00 80.56 111 ASN A N 1
ATOM 880 C CA . ASN A 1 111 ? 27.605 -9.092 -32.702 1.00 80.56 111 ASN A CA 1
ATOM 881 C C . ASN A 1 111 ? 26.651 -7.893 -32.584 1.00 80.56 111 ASN A C 1
ATOM 883 O O . ASN A 1 111 ? 25.756 -7.753 -33.410 1.00 80.56 111 ASN A O 1
ATOM 887 N N . VAL A 1 112 ? 26.845 -7.005 -31.601 1.00 81.25 112 VAL A N 1
ATOM 888 C CA . VAL A 1 112 ? 26.073 -5.751 -31.482 1.00 81.25 112 VAL A CA 1
ATOM 889 C C . VAL A 1 112 ? 26.389 -4.804 -32.644 1.00 81.25 112 VAL A C 1
ATOM 891 O O . VAL A 1 112 ? 25.488 -4.182 -33.204 1.00 81.25 112 VAL A O 1
ATOM 894 N N . ARG A 1 113 ? 27.658 -4.708 -33.051 1.00 82.06 113 ARG A N 1
ATOM 895 C CA . ARG A 1 113 ? 28.067 -3.867 -34.188 1.00 82.06 113 ARG A CA 1
ATOM 896 C C . ARG A 1 113 ? 27.544 -4.406 -35.522 1.00 82.06 113 ARG A C 1
ATOM 898 O O . ARG A 1 113 ? 27.106 -3.618 -36.356 1.00 82.06 113 ARG A O 1
ATOM 905 N N . ALA A 1 114 ? 27.542 -5.727 -35.696 1.00 82.56 114 ALA A N 1
ATOM 906 C CA . ALA A 1 114 ? 27.085 -6.409 -36.907 1.00 82.56 114 ALA A CA 1
ATOM 907 C C . ALA A 1 114 ? 25.557 -6.581 -36.997 1.00 82.56 114 ALA A C 1
ATOM 909 O O . ALA A 1 114 ? 25.040 -6.892 -38.071 1.00 82.56 114 ALA A O 1
ATOM 910 N N . ALA A 1 115 ? 24.827 -6.403 -35.893 1.00 82.38 115 ALA A N 1
ATOM 911 C CA . ALA A 1 115 ? 23.384 -6.592 -35.861 1.00 82.38 115 ALA A CA 1
ATOM 912 C C . ALA A 1 115 ? 22.627 -5.544 -36.707 1.00 82.38 115 ALA A C 1
ATOM 914 O O . ALA A 1 115 ? 23.055 -4.380 -36.805 1.00 82.38 115 ALA A O 1
ATOM 915 N N . PRO A 1 116 ? 21.472 -5.936 -37.284 1.00 84.25 116 PRO A N 1
ATOM 916 C CA . PRO A 1 116 ? 20.587 -5.008 -37.979 1.00 84.25 116 PRO A CA 1
ATOM 917 C C . PRO A 1 116 ? 20.090 -3.918 -37.020 1.00 84.25 116 PRO A C 1
ATOM 919 O O . PRO A 1 116 ? 19.882 -4.163 -35.828 1.00 84.25 116 PRO A O 1
ATOM 922 N N . VAL A 1 117 ? 19.913 -2.693 -37.520 1.00 81.94 117 VAL A N 1
ATOM 923 C CA . VAL A 1 117 ? 19.557 -1.541 -36.673 1.00 81.94 117 VAL A CA 1
ATOM 924 C C . VAL A 1 117 ? 18.184 -1.717 -36.023 1.00 81.94 117 VAL A C 1
ATOM 926 O O . VAL A 1 117 ? 17.969 -1.286 -34.895 1.00 81.94 117 VAL A O 1
ATOM 929 N N . GLU A 1 118 ? 17.284 -2.442 -36.681 1.00 82.56 118 GLU A N 1
ATOM 930 C CA . GLU A 1 118 ? 15.952 -2.780 -36.192 1.00 82.56 118 GLU A CA 1
ATOM 931 C C . GLU A 1 118 ? 16.014 -3.660 -34.936 1.00 82.56 118 GLU A C 1
ATOM 933 O O . GLU A 1 118 ? 15.225 -3.474 -34.004 1.00 82.56 118 GLU A O 1
ATOM 938 N N . ALA A 1 119 ? 16.987 -4.578 -34.888 1.00 82.81 119 ALA A N 1
ATOM 939 C CA . ALA A 1 119 ? 17.272 -5.404 -33.720 1.00 82.81 119 ALA A CA 1
ATOM 940 C C . ALA A 1 119 ? 17.838 -4.558 -32.576 1.00 82.81 119 ALA A C 1
ATOM 942 O O . ALA A 1 119 ? 17.375 -4.667 -31.442 1.00 82.81 119 ALA A O 1
ATOM 943 N N . ILE A 1 120 ? 18.788 -3.666 -32.874 1.00 85.94 120 ILE A N 1
ATOM 944 C CA . ILE A 1 120 ? 19.366 -2.741 -31.888 1.00 85.94 120 ILE A CA 1
ATOM 945 C C . ILE A 1 120 ? 18.284 -1.843 -31.287 1.00 85.94 120 ILE A C 1
ATOM 947 O O . ILE A 1 120 ? 18.186 -1.723 -30.069 1.00 85.94 120 ILE A O 1
ATOM 951 N N . ASP A 1 121 ? 17.406 -1.294 -32.121 1.00 85.94 121 ASP A N 1
ATOM 952 C CA . ASP A 1 121 ? 16.277 -0.477 -31.692 1.00 85.94 121 ASP A CA 1
ATOM 953 C C . ASP A 1 121 ? 15.282 -1.241 -30.821 1.00 85.94 121 ASP A C 1
ATOM 955 O O . ASP A 1 121 ? 14.702 -0.680 -29.894 1.00 85.94 121 ASP A O 1
ATOM 959 N N . ALA A 1 122 ? 15.055 -2.521 -31.105 1.00 83.62 122 ALA A N 1
ATOM 960 C CA . ALA A 1 122 ? 14.184 -3.350 -30.286 1.00 83.62 122 ALA A CA 1
ATOM 961 C C . ALA A 1 122 ? 14.753 -3.590 -28.893 1.00 83.62 122 ALA A C 1
ATOM 963 O O . ALA A 1 122 ? 14.025 -3.472 -27.906 1.00 83.62 122 ALA A O 1
ATOM 964 N N . VAL A 1 123 ? 16.052 -3.872 -28.820 1.00 82.38 123 VAL A N 1
ATOM 965 C CA . VAL A 1 123 ? 16.752 -4.044 -27.551 1.00 82.38 123 VAL A CA 1
ATOM 966 C C . VAL A 1 123 ? 16.767 -2.719 -26.781 1.00 82.38 123 VAL A C 1
ATOM 968 O O . VAL A 1 123 ? 16.377 -2.692 -25.618 1.00 82.38 123 VAL A O 1
ATOM 971 N N . LEU A 1 124 ? 17.089 -1.594 -27.428 1.00 85.00 124 LEU A N 1
ATOM 972 C CA . LEU A 1 124 ? 17.026 -0.260 -26.815 1.00 85.00 124 LEU A CA 1
ATOM 973 C C . LEU A 1 124 ? 15.624 0.056 -26.264 1.00 85.00 124 LEU A C 1
ATOM 975 O O . LEU A 1 124 ? 15.505 0.467 -25.110 1.00 85.00 124 LEU A O 1
ATOM 979 N N . ARG A 1 125 ? 14.556 -0.214 -27.031 1.00 83.81 125 ARG A N 1
ATOM 980 C CA . ARG A 1 125 ? 13.162 -0.051 -26.570 1.00 83.81 125 ARG A CA 1
ATOM 981 C C . ARG A 1 125 ? 12.845 -0.912 -25.350 1.00 83.81 125 ARG A C 1
ATOM 983 O O . ARG A 1 125 ? 12.160 -0.444 -24.445 1.00 83.81 125 ARG A O 1
ATOM 990 N N . ALA A 1 126 ? 13.347 -2.144 -25.303 1.00 78.94 126 ALA A N 1
ATOM 991 C CA . ALA A 1 126 ? 13.131 -3.051 -24.177 1.00 78.94 126 ALA A CA 1
ATOM 992 C C . ALA A 1 126 ? 13.784 -2.562 -22.873 1.00 78.94 126 ALA A C 1
ATOM 994 O O . ALA A 1 126 ? 13.273 -2.840 -21.785 1.00 78.94 126 ALA A O 1
ATOM 995 N N . TYR A 1 127 ? 14.868 -1.792 -22.995 1.00 77.19 127 TYR A N 1
ATOM 996 C CA . TYR A 1 127 ? 15.552 -1.125 -21.887 1.00 77.19 127 TYR A CA 1
ATOM 997 C C . TYR A 1 127 ? 15.072 0.314 -21.635 1.00 77.19 127 TYR A C 1
ATOM 999 O O . TYR A 1 127 ? 15.586 0.980 -20.740 1.00 77.19 127 TYR A O 1
ATOM 1007 N N . GLY A 1 128 ? 14.082 0.809 -22.389 1.00 79.75 128 GLY A N 1
ATOM 1008 C CA . GLY A 1 128 ? 13.589 2.186 -22.266 1.00 79.75 128 GLY A CA 1
ATOM 1009 C C . GLY A 1 128 ? 14.595 3.252 -22.717 1.00 79.75 128 GLY A C 1
ATOM 1010 O O . GLY A 1 128 ? 14.490 4.409 -22.314 1.00 79.75 128 GLY A O 1
ATOM 1011 N N . LEU A 1 129 ? 15.577 2.869 -23.533 1.00 83.69 129 LEU A N 1
ATOM 1012 C CA . LEU A 1 129 ? 16.576 3.762 -24.111 1.00 83.69 129 LEU A CA 1
ATOM 1013 C C . LEU A 1 129 ? 16.055 4.392 -25.410 1.00 83.69 129 LEU A C 1
ATOM 1015 O O . LEU A 1 129 ? 15.131 3.882 -26.048 1.00 83.69 129 LEU A O 1
ATOM 1019 N N . ALA A 1 130 ? 16.660 5.512 -25.813 1.00 83.31 130 ALA A N 1
ATOM 1020 C CA . ALA A 1 130 ? 16.297 6.198 -27.048 1.00 83.31 130 ALA A CA 1
ATOM 1021 C C . ALA A 1 130 ? 16.559 5.291 -28.265 1.00 83.31 130 ALA A C 1
ATOM 1023 O O . ALA A 1 130 ? 17.685 4.852 -28.485 1.00 83.31 130 ALA A O 1
ATOM 1024 N N . ALA A 1 131 ? 15.513 5.029 -29.052 1.00 84.31 131 ALA A N 1
ATOM 1025 C CA . ALA A 1 131 ? 15.536 4.136 -30.208 1.00 84.31 131 ALA A CA 1
ATOM 1026 C C . ALA A 1 131 ? 14.882 4.791 -31.435 1.00 84.31 131 ALA A C 1
ATOM 1028 O O . ALA A 1 131 ? 14.038 5.682 -31.309 1.00 84.31 131 ALA A O 1
ATOM 1029 N N . GLY A 1 132 ? 15.228 4.308 -32.626 1.00 81.88 132 GLY A N 1
ATOM 1030 C CA . GLY A 1 132 ? 14.680 4.767 -33.897 1.00 81.88 132 GLY A CA 1
ATOM 1031 C C . GLY A 1 132 ? 15.336 6.040 -34.445 1.00 81.88 132 GLY A C 1
ATOM 1032 O O . GLY A 1 132 ? 16.298 6.557 -33.867 1.00 81.88 132 GLY A O 1
ATOM 1033 N N . PRO A 1 133 ? 14.812 6.583 -35.560 1.00 77.50 133 PRO A N 1
ATOM 1034 C CA . PRO A 1 133 ? 15.442 7.676 -36.310 1.00 77.50 133 PRO A CA 1
ATOM 1035 C C . PRO A 1 133 ? 15.621 8.981 -35.518 1.00 77.50 133 PRO A C 1
ATOM 1037 O O . PRO A 1 133 ? 16.479 9.789 -35.851 1.00 77.50 133 PRO A O 1
ATOM 1040 N N . GLY A 1 134 ? 14.824 9.190 -34.464 1.00 81.06 134 GLY A N 1
ATOM 1041 C CA . GLY A 1 134 ? 14.925 10.357 -33.580 1.00 81.06 134 GLY A CA 1
ATOM 1042 C C . GLY A 1 134 ? 16.021 10.259 -32.510 1.00 81.06 134 GLY A C 1
ATOM 1043 O O . GLY A 1 134 ? 16.279 11.244 -31.828 1.00 81.06 134 GLY A O 1
ATOM 1044 N N . ALA A 1 135 ? 16.662 9.096 -32.355 1.00 79.69 135 ALA A N 1
ATOM 1045 C CA . ALA A 1 135 ? 17.676 8.825 -31.331 1.00 79.69 135 ALA A CA 1
ATOM 1046 C C . ALA A 1 135 ? 19.130 9.055 -31.797 1.00 79.69 135 ALA A C 1
ATOM 1048 O O . ALA A 1 135 ? 20.063 8.700 -31.080 1.00 79.69 135 ALA A O 1
ATOM 1049 N N . GLY A 1 136 ? 19.333 9.631 -32.986 1.00 85.00 136 GLY A N 1
ATOM 1050 C CA . GLY A 1 136 ? 20.654 9.835 -33.589 1.00 85.00 136 GLY A CA 1
ATOM 1051 C C . GLY A 1 136 ? 20.919 8.902 -34.770 1.00 85.00 136 GLY A C 1
ATOM 1052 O O . GLY A 1 136 ? 19.997 8.304 -35.330 1.00 85.00 136 GLY A O 1
ATOM 1053 N N . ASP A 1 137 ? 22.180 8.801 -35.181 1.00 87.75 137 ASP A N 1
ATOM 1054 C CA . ASP A 1 137 ? 22.591 7.879 -36.237 1.00 87.75 137 ASP A CA 1
ATOM 1055 C C . ASP A 1 137 ? 22.71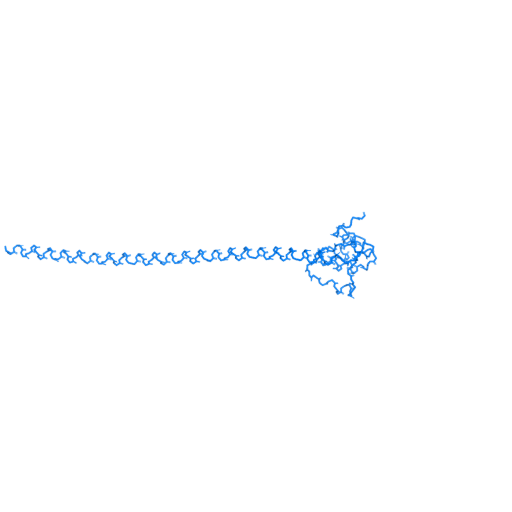1 6.427 -35.733 1.00 87.75 137 ASP A C 1
ATOM 1057 O O . ASP A 1 137 ? 22.584 6.106 -34.549 1.00 87.75 137 ASP A O 1
ATOM 1061 N N . ASP A 1 138 ? 22.919 5.526 -36.684 1.00 86.69 138 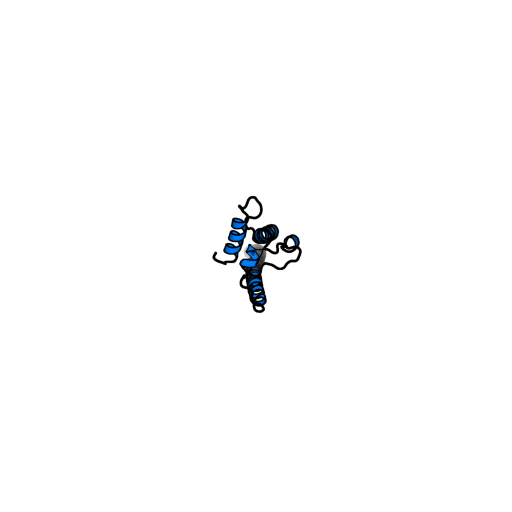ASP A N 1
ATOM 1062 C CA . ASP A 1 138 ? 23.069 4.088 -36.484 1.00 86.69 138 ASP A CA 1
ATOM 1063 C C . ASP A 1 138 ? 24.177 3.711 -35.489 1.00 86.69 138 ASP A C 1
ATOM 1065 O O . ASP A 1 138 ? 24.055 2.726 -34.755 1.00 86.69 138 ASP A O 1
ATOM 1069 N N . ASP A 1 139 ? 25.263 4.481 -35.478 1.00 85.69 139 ASP A N 1
ATOM 1070 C CA . ASP A 1 139 ? 26.408 4.271 -34.598 1.00 85.69 139 ASP A CA 1
ATOM 1071 C C . ASP A 1 139 ? 26.099 4.769 -33.180 1.00 85.69 139 ASP A C 1
ATOM 1073 O O . ASP A 1 139 ? 26.305 4.038 -32.215 1.00 85.69 139 ASP A O 1
ATOM 1077 N N . THR A 1 140 ? 25.481 5.946 -33.039 1.00 87.19 140 THR A N 1
ATOM 1078 C CA . THR A 1 140 ? 25.022 6.499 -31.753 1.00 87.19 140 THR A CA 1
ATOM 1079 C C . THR A 1 140 ? 24.133 5.512 -31.005 1.00 87.19 140 THR A C 1
ATOM 1081 O O . THR A 1 140 ? 24.331 5.278 -29.812 1.00 87.19 140 THR A O 1
ATOM 1084 N N . ARG A 1 141 ? 23.198 4.864 -31.707 1.00 86.69 141 ARG A N 1
ATOM 1085 C CA . ARG A 1 141 ? 22.315 3.847 -31.119 1.00 86.69 141 ARG A CA 1
ATOM 1086 C C . ARG A 1 141 ? 23.071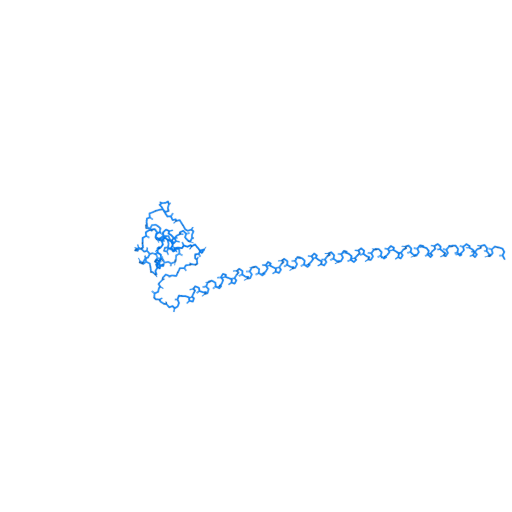 2.604 -30.645 1.0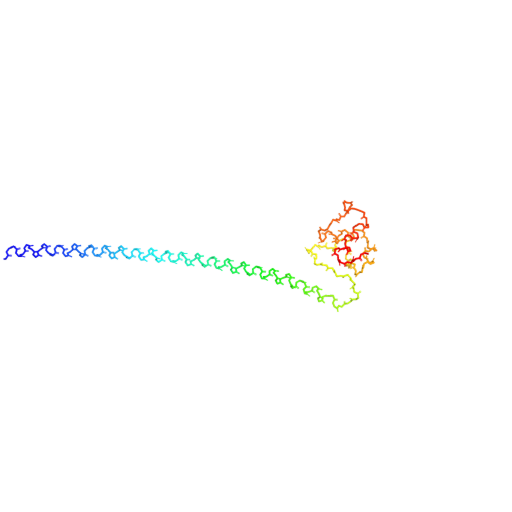0 86.69 141 ARG A C 1
ATOM 1088 O O . ARG A 1 141 ? 22.841 2.128 -29.534 1.00 86.69 141 ARG A O 1
ATOM 1095 N N . ARG A 1 142 ? 24.010 2.097 -31.450 1.00 87.50 142 ARG A N 1
ATOM 1096 C CA . ARG A 1 142 ? 24.853 0.945 -31.077 1.00 87.50 142 ARG A CA 1
ATOM 1097 C C . ARG A 1 142 ? 25.750 1.272 -29.886 1.00 87.50 142 ARG A C 1
ATOM 1099 O O . ARG A 1 142 ? 25.849 0.470 -28.962 1.00 87.50 142 ARG A O 1
ATOM 1106 N N . ARG A 1 143 ? 26.346 2.465 -29.860 1.00 83.50 143 ARG A N 1
ATOM 1107 C CA . ARG A 1 143 ? 27.158 2.946 -28.734 1.00 83.50 143 ARG A CA 1
ATOM 1108 C C . ARG A 1 143 ? 26.337 3.111 -27.463 1.00 83.50 143 ARG A C 1
ATOM 1110 O O . ARG A 1 143 ? 26.788 2.678 -26.411 1.00 83.50 143 ARG A O 1
ATOM 1117 N N . ALA A 1 144 ? 25.132 3.674 -27.551 1.00 83.25 144 ALA A N 1
ATOM 1118 C CA . ALA A 1 144 ? 24.232 3.794 -26.406 1.00 83.25 144 ALA A CA 1
ATOM 1119 C C . ALA A 1 144 ? 23.922 2.422 -25.786 1.00 83.25 144 ALA A C 1
ATOM 1121 O O . ALA A 1 144 ? 23.927 2.281 -24.563 1.00 83.25 144 ALA A O 1
ATOM 1122 N N . LEU A 1 145 ? 23.727 1.401 -26.627 1.00 82.19 145 LEU A N 1
ATOM 1123 C CA . LEU A 1 145 ? 23.522 0.033 -26.167 1.00 82.19 145 LEU A CA 1
ATOM 1124 C C . LEU A 1 145 ? 24.778 -0.556 -25.511 1.00 82.19 145 LEU A C 1
ATOM 1126 O O . LEU A 1 145 ? 24.671 -1.110 -24.423 1.00 82.19 145 LEU A O 1
ATOM 1130 N N . LEU A 1 146 ? 25.952 -0.402 -26.138 1.00 81.19 146 LEU A N 1
ATOM 1131 C CA . LEU A 1 146 ? 27.242 -0.879 -25.613 1.00 81.19 146 LEU A CA 1
ATOM 1132 C C . LEU A 1 146 ? 27.591 -0.243 -24.255 1.00 81.19 146 LEU A C 1
ATOM 1134 O O . LEU A 1 146 ? 27.992 -0.944 -23.328 1.00 81.19 146 LEU A O 1
ATOM 1138 N N . VAL A 1 147 ? 27.348 1.062 -24.106 1.00 80.56 147 VAL A N 1
ATOM 1139 C CA . VAL A 1 147 ? 27.521 1.782 -22.835 1.00 80.56 147 VAL A CA 1
ATOM 1140 C C . VAL A 1 147 ? 26.558 1.253 -21.770 1.00 80.56 147 VAL A C 1
ATOM 1142 O O . VAL A 1 147 ? 26.961 1.046 -20.629 1.00 80.56 147 VAL A O 1
ATOM 1145 N N . HIS A 1 148 ? 25.298 0.984 -22.128 1.00 78.50 148 HIS A N 1
ATOM 1146 C CA . HIS A 1 148 ? 24.307 0.450 -21.191 1.00 78.50 148 HIS A CA 1
ATOM 1147 C C . HIS A 1 148 ? 24.673 -0.943 -20.653 1.00 78.50 148 HIS A C 1
ATOM 1149 O O . HIS A 1 148 ? 24.433 -1.230 -19.482 1.00 78.50 148 HIS A O 1
ATOM 1155 N N . ILE A 1 149 ? 25.283 -1.792 -21.484 1.00 73.69 149 ILE A N 1
ATOM 1156 C CA . ILE A 1 149 ? 25.756 -3.130 -21.086 1.00 73.69 149 ILE A CA 1
ATOM 1157 C C . ILE A 1 149 ? 27.169 -3.124 -20.475 1.00 73.69 149 ILE A C 1
ATOM 1159 O O . ILE A 1 149 ? 27.719 -4.191 -20.211 1.00 73.69 149 ILE A O 1
ATOM 1163 N N . GLY A 1 150 ? 27.766 -1.948 -20.249 1.00 68.44 150 GLY A N 1
ATOM 1164 C CA . GLY A 1 150 ? 29.070 -1.812 -19.593 1.00 68.44 150 GLY A CA 1
ATOM 1165 C C . GLY A 1 150 ? 30.267 -2.246 -20.444 1.00 68.44 150 GLY A C 1
ATOM 1166 O O . GLY A 1 150 ? 31.322 -2.552 -19.896 1.00 68.44 150 GLY A O 1
ATOM 1167 N N . VAL A 1 151 ? 30.116 -2.287 -21.770 1.00 70.12 151 VAL A N 1
ATOM 1168 C CA . VAL A 1 151 ? 31.223 -2.514 -22.704 1.00 70.12 151 VAL A CA 1
ATOM 1169 C C . VAL A 1 151 ? 31.789 -1.147 -23.084 1.00 70.12 151 VAL A C 1
ATOM 1171 O O . VAL A 1 151 ? 31.201 -0.432 -23.896 1.00 70.12 151 VAL A O 1
ATOM 1174 N N . GLU A 1 152 ? 32.909 -0.766 -22.467 1.00 56.50 152 GLU A N 1
ATOM 1175 C CA . GLU A 1 152 ? 33.663 0.427 -22.870 1.00 56.50 152 GLU A CA 1
ATOM 1176 C C . GLU A 1 152 ? 34.146 0.283 -24.328 1.00 56.50 152 GLU A C 1
ATOM 1178 O O . GLU A 1 152 ? 34.567 -0.797 -24.752 1.00 56.50 152 GLU A O 1
ATOM 1183 N N . LEU A 1 153 ? 34.006 1.365 -25.104 1.00 53.72 153 LEU A N 1
ATOM 1184 C CA . LEU A 1 153 ? 34.367 1.457 -26.526 1.00 53.72 153 LEU A CA 1
ATOM 1185 C C . LEU A 1 153 ? 35.847 1.753 -26.744 1.00 53.72 153 LEU A C 1
ATOM 1187 O O . LEU A 1 153 ? 36.374 2.628 -26.022 1.00 53.72 153 LEU A O 1
#

Secondary structure (DSSP, 8-state):
-HHHHHHHHHHHHHHHHHHHHHHHHHHHHHHHHHHHHHHHHHHHHHHHHHHHHHHHHHHHHHHHHHHHHHHHHHHHHHTSSS-----PPPP-S---HHHHTTPPPP-SHHHHHHS-HHHHHHHHHHTT---SGGG--HHHHHHHHHHHTT---

pLDDT: mean 76.32, std 13.58, range [36.28, 92.0]

Sequence (153 aa):
MRNELGSFKDEMWSFKDDMRSFKDDMRSFKDEMRSFKEELGSFKEEMRGELGSFKDDIRSILQAGLLSQRAYVRNLVACRFGDSTIFWPPHNGAPIDAALAGAPLPATPDNVRAAPVEAIDAVLRAYGLAAGPGAGDDDTRRRALLVHIGVEL

Organism: NCBI:txid145388

Foldseek 3Di:
DVVVVVVVVVVVVVVVVVVVVVVVVVVVVVVVVVVVVVVVVVVVVVVVVVVVVVVVVVVVVVVVVVVVVVVVVVLVVVPPDDDFPFRDDDFPPQPLCVQCVNDDDQRYLVSLVVDDLSSLQSSCVSNVHDHDPVQDDSVSSSVVVCVVRVNDD